Protein AF-A0A0F9AZZ6-F1 (afdb_monomer_lite)

Structure (mmCIF, N/CA/C/O backbone):
data_AF-A0A0F9AZZ6-F1
#
_entry.id   AF-A0A0F9AZZ6-F1
#
loop_
_atom_site.group_PDB
_atom_site.id
_atom_site.type_symbol
_atom_site.label_atom_id
_atom_site.label_alt_id
_atom_site.label_comp_id
_atom_site.label_asym_id
_atom_site.label_entity_id
_atom_site.label_seq_id
_atom_site.pdbx_PDB_ins_code
_atom_site.Cartn_x
_atom_site.Cartn_y
_atom_site.Cartn_z
_atom_site.occupancy
_atom_site.B_iso_or_equiv
_atom_site.auth_seq_id
_atom_site.auth_comp_id
_atom_site.auth_asym_id
_atom_site.auth_atom_id
_atom_site.pdbx_PDB_model_num
ATOM 1 N N . MET A 1 1 ? 10.909 0.309 2.403 1.00 56.78 1 MET A N 1
ATOM 2 C CA . MET A 1 1 ? 9.943 0.218 3.517 1.00 56.78 1 MET A CA 1
ATOM 3 C C . MET A 1 1 ? 9.327 -1.173 3.507 1.00 56.78 1 MET A C 1
ATOM 5 O O . MET A 1 1 ? 9.028 -1.658 2.425 1.00 56.78 1 MET A O 1
ATOM 9 N N . LEU A 1 2 ? 9.178 -1.819 4.664 1.00 63.09 2 LEU A N 1
ATOM 10 C CA . LEU A 1 2 ? 8.415 -3.065 4.788 1.00 63.09 2 LEU A CA 1
ATOM 11 C C . LEU A 1 2 ? 7.014 -2.685 5.274 1.00 63.09 2 LEU A C 1
ATOM 13 O O . LEU A 1 2 ? 6.878 -2.230 6.409 1.00 63.09 2 LEU A O 1
ATOM 17 N N . LEU A 1 3 ? 5.999 -2.809 4.415 1.00 69.12 3 LEU A N 1
ATOM 18 C CA . LEU A 1 3 ? 4.610 -2.730 4.870 1.00 69.12 3 LEU A CA 1
ATOM 19 C C . LEU A 1 3 ? 4.361 -3.901 5.827 1.00 69.12 3 LEU A C 1
ATOM 21 O O . LEU A 1 3 ? 4.857 -5.009 5.620 1.00 69.12 3 LEU A O 1
ATOM 25 N N . GLN A 1 4 ? 3.668 -3.618 6.922 1.00 74.19 4 GLN A N 1
ATOM 26 C CA . GLN A 1 4 ? 3.384 -4.560 7.998 1.00 74.19 4 GLN A CA 1
ATOM 27 C C . GLN A 1 4 ? 1.886 -4.849 8.025 1.00 74.19 4 GLN A C 1
ATOM 29 O O . GLN A 1 4 ? 1.098 -4.145 7.400 1.00 74.19 4 GLN A O 1
ATOM 34 N N . ASN A 1 5 ? 1.489 -5.866 8.788 1.00 66.50 5 ASN A N 1
ATOM 35 C CA . ASN A 1 5 ? 0.085 -6.203 8.987 1.00 66.50 5 ASN A CA 1
ATOM 36 C C . ASN A 1 5 ? -0.585 -5.135 9.881 1.00 66.50 5 ASN A C 1
ATOM 38 O O . ASN A 1 5 ? -0.626 -5.258 11.106 1.00 66.50 5 ASN A O 1
ATOM 42 N N . LYS A 1 6 ? -0.989 -4.022 9.265 1.00 79.12 6 LYS A N 1
ATOM 43 C CA . LYS A 1 6 ? -1.621 -2.844 9.870 1.00 79.12 6 LYS A CA 1
ATOM 44 C C . LYS A 1 6 ? -2.712 -2.321 8.936 1.00 79.12 6 LYS A C 1
ATOM 46 O O . LYS A 1 6 ? -2.710 -2.624 7.746 1.00 79.12 6 LYS A O 1
ATOM 51 N N . ILE A 1 7 ? -3.620 -1.530 9.502 1.00 81.94 7 ILE A N 1
ATOM 52 C CA . ILE A 1 7 ? -4.637 -0.798 8.747 1.00 81.94 7 ILE A CA 1
ATOM 53 C C . ILE A 1 7 ? -4.029 0.534 8.307 1.00 81.94 7 ILE A C 1
ATOM 55 O O . ILE A 1 7 ? -3.500 1.282 9.131 1.00 81.94 7 ILE A O 1
ATOM 59 N N . TYR A 1 8 ? -4.103 0.804 7.012 1.00 85.38 8 TYR A N 1
ATOM 60 C CA . TYR A 1 8 ? -3.608 2.002 6.353 1.00 85.38 8 TYR A CA 1
ATOM 61 C C . TYR A 1 8 ? -4.777 2.898 5.935 1.00 85.38 8 TYR A C 1
ATOM 63 O O . TYR A 1 8 ? -5.851 2.406 5.591 1.00 85.38 8 TYR A O 1
ATOM 71 N N . THR A 1 9 ? -4.580 4.213 5.965 1.00 85.56 9 THR A N 1
ATOM 72 C CA . THR A 1 9 ? -5.522 5.184 5.392 1.00 85.56 9 THR A CA 1
ATOM 73 C C . THR A 1 9 ? -5.036 5.624 4.019 1.00 85.56 9 THR A C 1
ATOM 75 O O . THR A 1 9 ? -3.841 5.546 3.730 1.00 85.56 9 THR A O 1
ATOM 78 N N . ASP A 1 10 ? -5.952 6.116 3.186 1.00 81.69 10 ASP A N 1
ATOM 79 C CA . ASP A 1 10 ? -5.613 6.692 1.882 1.00 81.69 10 ASP A CA 1
ATOM 80 C C . ASP A 1 10 ? -4.558 7.810 2.020 1.00 81.69 10 ASP A C 1
ATOM 82 O O . ASP A 1 10 ? -3.533 7.775 1.343 1.00 81.69 10 ASP A O 1
ATOM 86 N N . GLU A 1 11 ? -4.740 8.720 2.986 1.00 85.69 11 GLU A N 1
ATOM 87 C CA . GLU A 1 11 ? -3.797 9.809 3.301 1.00 85.69 11 GLU A CA 1
ATOM 88 C C . GLU A 1 11 ? -2.394 9.297 3.649 1.00 85.69 11 GLU A C 1
ATOM 90 O O . GLU A 1 11 ? -1.396 9.810 3.148 1.00 85.69 11 GLU A O 1
ATOM 95 N N . PHE A 1 12 ? -2.301 8.247 4.472 1.00 86.62 12 PHE A N 1
ATOM 96 C CA . PHE A 1 12 ? -1.010 7.673 4.838 1.00 86.62 12 PHE A CA 1
ATOM 97 C C . PHE A 1 12 ? -0.297 7.106 3.610 1.00 86.62 12 PHE A C 1
ATOM 99 O O . PHE A 1 12 ? 0.907 7.276 3.478 1.00 86.62 12 PHE A O 1
ATOM 106 N N . LEU A 1 13 ? -1.014 6.451 2.692 1.00 86.81 13 LEU A N 1
ATOM 107 C CA . LEU A 1 13 ? -0.415 5.910 1.469 1.00 86.81 13 LEU A CA 1
ATOM 108 C C . LEU A 1 13 ? 0.128 7.021 0.554 1.00 86.81 13 LEU A C 1
ATOM 110 O O . LEU A 1 13 ? 1.208 6.852 -0.024 1.00 86.81 13 LEU A O 1
ATOM 114 N N . GLU A 1 14 ? -0.543 8.172 0.485 1.00 85.50 14 GLU A N 1
ATOM 115 C CA . GLU A 1 14 ? -0.050 9.338 -0.257 1.00 85.50 14 GLU A CA 1
ATOM 116 C C . GLU A 1 14 ? 1.283 9.869 0.298 1.00 85.50 14 GLU A C 1
ATOM 118 O O . GLU A 1 14 ? 2.171 10.205 -0.492 1.00 85.50 14 GLU A O 1
ATOM 123 N N . GLU A 1 15 ? 1.491 9.851 1.622 1.00 87.12 15 GLU A N 1
ATOM 124 C CA . GLU A 1 15 ? 2.781 10.215 2.242 1.00 87.12 15 GLU A CA 1
ATOM 125 C C . GLU A 1 15 ? 3.941 9.317 1.765 1.00 87.12 15 GLU A C 1
ATOM 127 O O . GLU A 1 15 ? 5.095 9.753 1.707 1.00 87.12 15 GLU A O 1
ATOM 132 N N . PHE A 1 16 ? 3.652 8.078 1.345 1.00 83.06 16 PHE A N 1
ATOM 133 C CA . PHE A 1 16 ? 4.639 7.157 0.762 1.00 83.06 16 PHE A CA 1
ATOM 134 C C . PHE A 1 16 ? 4.754 7.253 -0.758 1.00 83.06 16 PHE A C 1
ATOM 136 O O . PHE A 1 16 ? 5.437 6.429 -1.368 1.00 83.06 16 PHE A O 1
ATOM 143 N N . ASN A 1 17 ? 4.142 8.263 -1.380 1.00 87.75 17 ASN A N 1
ATOM 144 C CA . ASN A 1 17 ? 4.026 8.392 -2.833 1.00 87.75 17 ASN A CA 1
ATOM 145 C C . ASN A 1 17 ? 3.333 7.187 -3.487 1.00 87.75 17 ASN A C 1
ATOM 147 O O . ASN A 1 17 ? 3.607 6.875 -4.648 1.00 87.75 17 ASN A O 1
ATOM 151 N N . LEU A 1 18 ? 2.460 6.498 -2.750 1.00 88.94 18 LEU A N 1
ATOM 152 C CA . LEU A 1 18 ? 1.625 5.442 -3.298 1.00 88.94 18 LEU A CA 1
ATOM 153 C C . LEU A 1 18 ? 0.339 6.064 -3.826 1.00 88.94 18 LEU A C 1
ATOM 155 O O . LEU A 1 18 ? -0.383 6.736 -3.096 1.00 88.94 18 LEU A O 1
ATOM 159 N N . LYS A 1 19 ? 0.049 5.833 -5.104 1.00 89.38 19 LYS A N 1
ATOM 160 C CA . LYS A 1 19 ? -1.152 6.353 -5.766 1.00 89.38 19 LYS A CA 1
ATOM 161 C C . LYS A 1 19 ? -2.046 5.212 -6.201 1.00 89.38 19 LYS A C 1
ATOM 163 O O . LYS A 1 19 ? -1.539 4.213 -6.708 1.00 89.38 19 LYS A O 1
ATOM 168 N N . LEU A 1 20 ? -3.356 5.376 -6.030 1.00 89.06 20 LEU A N 1
ATOM 169 C CA . LEU A 1 20 ? -4.336 4.405 -6.502 1.00 89.06 20 LEU A CA 1
ATOM 170 C C . LEU A 1 20 ? -4.198 4.236 -8.022 1.00 89.06 20 LEU A C 1
ATOM 172 O O . LEU A 1 20 ? -4.237 5.207 -8.775 1.00 89.06 20 LEU A O 1
ATOM 176 N N . TYR A 1 21 ? -4.010 2.995 -8.453 1.00 85.25 21 TYR A N 1
ATOM 177 C CA . TYR A 1 21 ? -3.799 2.612 -9.846 1.00 85.25 21 TYR A CA 1
ATOM 178 C C . TYR A 1 21 ? -4.995 1.861 -10.417 1.00 85.25 21 TYR A C 1
ATOM 180 O O . TYR A 1 21 ? -5.421 2.146 -11.533 1.00 85.25 21 TYR A O 1
ATOM 188 N N . ALA A 1 22 ? -5.538 0.911 -9.657 1.00 82.88 22 ALA A N 1
ATOM 189 C CA . ALA A 1 22 ? -6.692 0.129 -10.069 1.00 82.88 22 ALA A CA 1
ATOM 190 C C . ALA A 1 22 ? -7.504 -0.321 -8.855 1.00 82.88 22 ALA A C 1
ATOM 192 O O . ALA A 1 22 ? -6.956 -0.537 -7.775 1.00 82.88 22 ALA A O 1
ATOM 193 N N . VAL A 1 23 ? -8.802 -0.498 -9.071 1.00 82.06 23 VAL A N 1
ATOM 194 C CA . VAL A 1 23 ? -9.705 -1.204 -8.163 1.00 82.06 23 VAL A CA 1
ATOM 195 C C . VAL A 1 23 ? -10.180 -2.425 -8.939 1.00 82.06 23 VAL A C 1
ATOM 197 O O . VAL A 1 23 ? -10.727 -2.265 -10.032 1.00 82.06 23 VAL A O 1
ATOM 200 N N . ASP A 1 24 ? -9.874 -3.630 -8.454 1.00 69.62 24 ASP A N 1
ATOM 201 C CA . ASP A 1 24 ? -10.236 -4.854 -9.172 1.00 69.62 24 ASP A CA 1
ATOM 202 C C . ASP A 1 24 ? -11.658 -5.285 -8.791 1.00 69.62 24 ASP A C 1
ATOM 204 O O . ASP A 1 24 ? -11.983 -5.557 -7.630 1.00 69.62 24 ASP A O 1
ATOM 208 N N . GLY A 1 25 ? -12.523 -5.252 -9.801 1.00 60.56 25 GLY A N 1
ATOM 209 C CA . GLY A 1 25 ? -13.958 -5.004 -9.676 1.00 60.56 25 GLY A CA 1
ATOM 210 C C . GLY A 1 25 ? -14.826 -6.247 -9.552 1.00 60.56 25 GLY A C 1
ATOM 211 O O . GLY A 1 25 ? -15.861 -6.321 -10.209 1.00 60.56 25 GLY A O 1
ATOM 212 N N . LEU A 1 26 ? -14.445 -7.219 -8.725 1.00 61.06 26 LEU A N 1
ATOM 213 C CA . LEU A 1 26 ? -15.419 -8.236 -8.311 1.00 61.06 26 LEU A CA 1
ATOM 214 C C . LEU A 1 26 ? -16.257 -7.762 -7.117 1.00 61.06 26 LEU A C 1
ATOM 216 O O . LEU A 1 26 ? -17.442 -8.075 -7.089 1.00 61.06 26 LEU A O 1
ATOM 220 N N . GLU A 1 27 ? -15.701 -6.940 -6.211 1.00 59.75 27 GLU A N 1
ATOM 221 C CA . GLU A 1 27 ? -16.429 -6.393 -5.045 1.00 59.75 27 GLU A CA 1
ATOM 222 C C . GLU A 1 27 ? -15.912 -5.014 -4.543 1.00 59.75 27 GLU A C 1
ATOM 224 O O . GLU A 1 27 ? -16.209 -4.633 -3.419 1.00 59.75 27 GLU A O 1
ATOM 229 N N . ASP A 1 28 ? -15.104 -4.262 -5.310 1.00 64.31 28 ASP A N 1
ATOM 230 C CA . ASP A 1 28 ? -14.402 -3.029 -4.848 1.00 64.31 28 ASP A CA 1
ATOM 231 C C . ASP A 1 28 ? -13.470 -3.224 -3.629 1.00 64.31 28 ASP A C 1
ATOM 233 O O . ASP A 1 28 ? -12.912 -2.276 -3.073 1.00 64.31 28 ASP A O 1
ATOM 237 N N . VAL A 1 29 ? -13.252 -4.477 -3.228 1.00 76.56 29 VAL A N 1
ATOM 238 C CA . VAL A 1 29 ? -12.452 -4.841 -2.058 1.00 76.56 29 VAL A CA 1
ATOM 239 C C . VAL A 1 29 ? -10.958 -4.755 -2.363 1.00 76.56 29 VAL A C 1
ATOM 241 O O . VAL A 1 29 ? -10.185 -4.389 -1.489 1.00 76.56 29 VAL A O 1
ATOM 244 N N . ASN A 1 30 ? -10.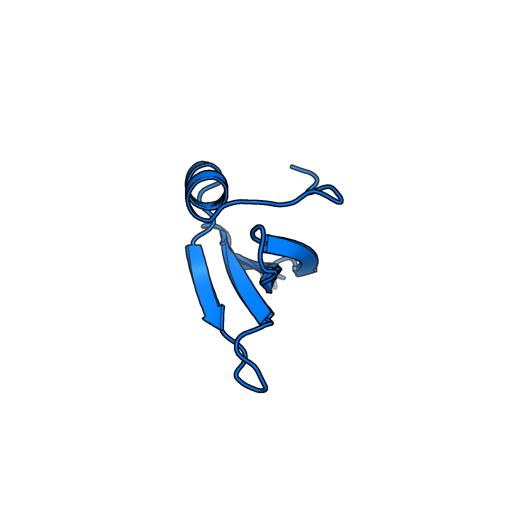520 -5.045 -3.589 1.00 85.62 30 ASN A N 1
ATOM 245 C CA . ASN A 1 30 ? -9.097 -5.073 -3.929 1.00 85.62 30 ASN A CA 1
ATOM 246 C C . ASN A 1 30 ? -8.647 -3.750 -4.552 1.00 85.62 30 ASN A C 1
ATOM 248 O O . ASN A 1 30 ? -9.067 -3.397 -5.653 1.00 85.62 30 ASN A O 1
ATOM 252 N N . MET A 1 31 ? -7.740 -3.049 -3.875 1.00 89.12 31 MET A N 1
ATOM 253 C CA . MET A 1 31 ? -7.173 -1.781 -4.326 1.00 89.12 31 MET A CA 1
ATOM 254 C C . MET A 1 31 ? -5.679 -1.929 -4.593 1.00 89.12 31 MET A C 1
ATOM 256 O O . MET A 1 31 ? -4.916 -2.395 -3.750 1.00 89.12 31 MET A O 1
ATOM 260 N N . VAL A 1 32 ? -5.245 -1.507 -5.773 1.00 89.81 32 VAL A N 1
ATOM 261 C CA . VAL A 1 32 ? -3.850 -1.568 -6.202 1.00 89.81 32 VAL A CA 1
ATOM 262 C C . VAL A 1 32 ? -3.277 -0.164 -6.191 1.00 89.81 32 VAL A C 1
ATOM 264 O O . VAL A 1 32 ? -3.785 0.716 -6.884 1.00 89.81 32 VAL A O 1
ATOM 267 N N . TYR A 1 33 ? -2.191 0.036 -5.453 1.00 90.62 33 TYR A N 1
ATOM 268 C CA . TYR A 1 33 ? -1.433 1.282 -5.435 1.00 90.62 33 TYR A CA 1
ATOM 269 C C . TYR A 1 33 ? -0.086 1.104 -6.117 1.00 90.62 33 TYR A C 1
ATOM 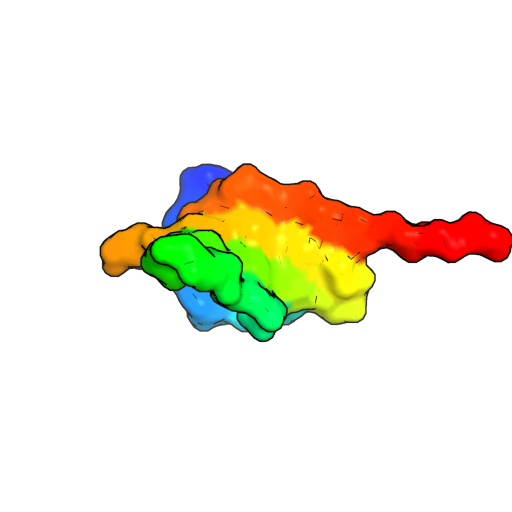271 O O . TYR A 1 33 ? 0.498 0.021 -6.080 1.00 90.62 33 TYR A O 1
ATOM 279 N N . THR A 1 34 ? 0.441 2.178 -6.698 1.00 91.44 34 THR A N 1
ATOM 280 C CA . THR A 1 34 ? 1.769 2.179 -7.315 1.00 91.44 34 THR A CA 1
ATOM 281 C C . THR A 1 34 ? 2.654 3.269 -6.762 1.00 91.44 34 THR A C 1
ATOM 283 O O . TH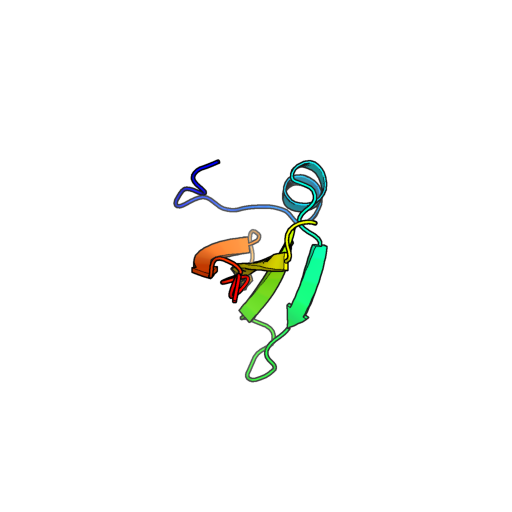R A 1 34 ? 2.182 4.382 -6.534 1.00 91.44 34 THR A O 1
ATOM 286 N N . ASP A 1 35 ? 3.944 2.974 -6.634 1.00 90.69 35 ASP A N 1
ATOM 287 C CA . ASP A 1 35 ? 4.958 4.001 -6.413 1.00 90.69 35 ASP A CA 1
ATOM 288 C C . ASP A 1 35 ? 5.476 4.597 -7.734 1.00 90.69 35 ASP A C 1
ATOM 290 O O . ASP A 1 35 ? 5.190 4.120 -8.836 1.00 90.69 35 ASP A O 1
ATOM 294 N N . ASN A 1 36 ? 6.305 5.635 -7.622 1.00 88.31 36 ASN A N 1
ATOM 295 C CA . ASN A 1 36 ? 6.938 6.298 -8.767 1.00 88.31 36 ASN A CA 1
ATOM 296 C C . ASN A 1 36 ? 7.949 5.408 -9.527 1.00 88.31 36 ASN A C 1
ATOM 298 O O . ASN A 1 36 ? 8.419 5.800 -10.592 1.00 88.31 36 ASN A O 1
ATOM 302 N N . MET A 1 37 ? 8.309 4.233 -8.998 1.00 87.00 37 MET A N 1
ATOM 303 C CA . MET A 1 37 ? 9.167 3.244 -9.668 1.00 87.00 37 MET A CA 1
ATOM 304 C C . MET A 1 37 ? 8.341 2.185 -10.421 1.00 87.00 37 MET A C 1
ATOM 306 O O . MET A 1 37 ? 8.903 1.292 -11.063 1.00 87.00 37 MET A O 1
ATOM 310 N N . GLY A 1 38 ? 7.010 2.277 -10.358 1.00 85.62 38 GLY A N 1
ATOM 311 C CA . GLY A 1 38 ? 6.072 1.339 -10.964 1.00 85.62 38 GLY A CA 1
ATOM 312 C C . GLY A 1 38 ? 5.891 0.046 -10.171 1.00 85.62 38 GLY A C 1
ATOM 313 O O . GLY A 1 38 ? 5.324 -0.907 -10.707 1.00 85.62 38 GLY A O 1
ATOM 314 N N . ASN A 1 39 ? 6.380 -0.034 -8.928 1.00 88.88 39 ASN A N 1
ATOM 315 C CA . ASN A 1 39 ? 6.075 -1.177 -8.074 1.00 88.88 39 ASN A CA 1
ATOM 316 C C . ASN A 1 39 ? 4.604 -1.126 -7.659 1.00 88.88 39 ASN A C 1
ATOM 318 O O . ASN A 1 39 ? 4.071 -0.041 -7.429 1.00 88.88 39 ASN A O 1
ATOM 322 N N . ARG A 1 40 ? 3.965 -2.291 -7.541 1.00 90.19 40 ARG A N 1
ATOM 323 C CA . ARG A 1 40 ? 2.545 -2.415 -7.197 1.00 90.19 40 ARG A CA 1
ATOM 324 C C . ARG A 1 40 ? 2.368 -2.968 -5.792 1.00 90.19 40 ARG A C 1
ATOM 326 O O . ARG A 1 40 ? 3.089 -3.866 -5.356 1.00 90.19 40 ARG A O 1
ATOM 333 N N . TYR A 1 41 ? 1.373 -2.435 -5.106 1.00 89.94 41 TYR A N 1
ATOM 334 C CA . TYR A 1 41 ? 1.015 -2.764 -3.741 1.00 89.94 41 TYR A CA 1
ATOM 335 C C . TYR A 1 41 ? -0.472 -3.080 -3.708 1.00 89.94 41 TYR A C 1
ATOM 337 O O . TYR A 1 41 ? -1.294 -2.210 -3.987 1.00 89.94 41 TYR A O 1
ATOM 345 N N . ASN A 1 42 ? -0.803 -4.323 -3.385 1.00 89.12 42 ASN A N 1
ATOM 346 C CA . ASN A 1 42 ? -2.179 -4.790 -3.335 1.00 89.12 42 ASN A CA 1
ATOM 347 C C . ASN A 1 42 ? -2.692 -4.651 -1.903 1.00 89.12 42 ASN A C 1
ATOM 349 O O . ASN A 1 42 ? -2.056 -5.120 -0.951 1.00 89.12 42 ASN A O 1
ATOM 353 N N . PHE A 1 43 ? -3.846 -4.015 -1.773 1.00 90.19 43 PHE A N 1
ATOM 354 C CA . PHE A 1 43 ? -4.551 -3.789 -0.526 1.00 90.19 43 PHE A CA 1
ATOM 355 C C . PHE A 1 43 ? -5.976 -4.318 -0.616 1.00 90.19 43 PHE A C 1
ATOM 357 O O . PHE A 1 43 ? -6.565 -4.364 -1.692 1.00 90.19 43 PHE A O 1
ATOM 364 N N . VAL A 1 44 ? -6.530 -4.657 0.541 1.00 88.88 44 VAL A N 1
ATOM 365 C CA . VAL A 1 44 ? -7.943 -4.976 0.726 1.00 88.88 44 VAL A CA 1
ATOM 366 C C . VAL A 1 44 ? -8.612 -3.854 1.517 1.00 88.88 44 VAL A C 1
ATOM 368 O O . VAL A 1 44 ? -8.104 -3.460 2.568 1.00 88.88 44 VAL A O 1
ATOM 371 N N . ARG A 1 45 ? -9.723 -3.314 1.008 1.00 86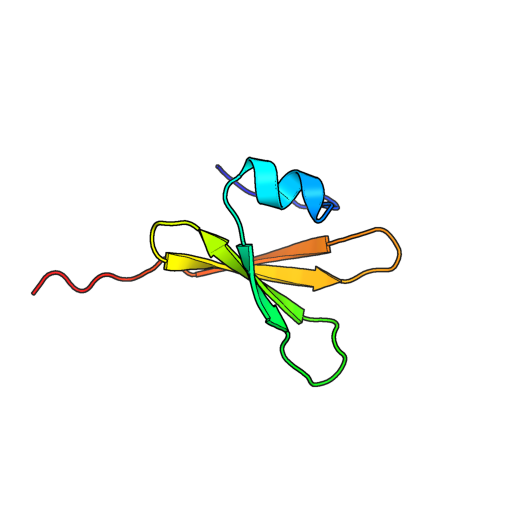.62 45 ARG A N 1
ATOM 372 C CA . ARG A 1 45 ? -10.561 -2.317 1.678 1.00 86.62 45 ARG A CA 1
ATOM 373 C C . ARG A 1 45 ? -11.472 -3.007 2.687 1.00 86.62 45 ARG A C 1
ATOM 375 O O . ARG A 1 45 ? -12.286 -3.848 2.336 1.00 86.62 45 ARG A O 1
ATOM 382 N N . GLU A 1 46 ? -11.343 -2.589 3.935 1.00 85.62 46 GLU A N 1
ATOM 383 C CA . GLU A 1 46 ? -12.151 -2.992 5.084 1.00 85.62 46 GLU A CA 1
ATOM 384 C C . GLU A 1 46 ? -12.877 -1.764 5.651 1.00 85.62 46 GLU A C 1
ATOM 386 O O . GLU A 1 46 ? -12.506 -0.623 5.360 1.00 85.62 46 GLU A O 1
ATOM 391 N N . GLU A 1 47 ? -13.856 -1.964 6.542 1.00 83.44 47 GLU A N 1
ATOM 392 C CA . GLU A 1 47 ? -14.597 -0.862 7.194 1.00 83.44 47 GLU A CA 1
ATOM 393 C C . GLU A 1 47 ? -13.683 0.203 7.823 1.00 83.44 47 GLU A C 1
ATOM 395 O O . GLU A 1 47 ? -14.035 1.379 7.897 1.00 83.44 47 GLU A O 1
ATOM 400 N N . LYS A 1 48 ? -12.505 -0.211 8.299 1.00 83.12 48 LYS A N 1
ATOM 401 C CA . LYS A 1 48 ? -11.576 0.639 9.051 1.00 83.12 48 LYS A CA 1
ATOM 402 C C . LYS A 1 48 ? -10.437 1.222 8.211 1.00 83.12 48 LYS A C 1
ATOM 404 O O . LYS A 1 48 ? -9.679 2.028 8.744 1.00 83.12 48 LYS A O 1
ATOM 409 N N . GLY A 1 49 ? -10.287 0.821 6.946 1.00 88.69 49 GLY A N 1
ATOM 410 C CA . GLY A 1 49 ? -9.195 1.272 6.077 1.00 88.69 49 GLY A CA 1
ATOM 411 C C . GLY A 1 49 ? -8.679 0.178 5.144 1.00 88.69 49 GLY A C 1
ATOM 412 O O . GLY A 1 49 ? -9.443 -0.648 4.662 1.00 88.69 49 GLY A O 1
ATOM 413 N N . LEU A 1 50 ? -7.376 0.186 4.872 1.00 89.38 50 LEU A N 1
ATOM 414 C CA . LEU A 1 50 ? -6.723 -0.679 3.893 1.00 89.38 50 LEU A CA 1
ATOM 415 C C . LEU A 1 50 ? -5.767 -1.661 4.562 1.00 89.38 50 LEU A C 1
ATOM 417 O O . LEU A 1 50 ? -4.889 -1.259 5.322 1.00 89.38 50 LEU A O 1
ATOM 421 N N . ILE A 1 51 ? -5.897 -2.945 4.252 1.00 88.94 51 ILE A N 1
ATOM 422 C CA . ILE A 1 51 ? -4.990 -3.994 4.720 1.00 88.94 51 ILE A CA 1
ATOM 423 C C . ILE A 1 51 ? -4.037 -4.356 3.592 1.00 88.94 51 ILE A C 1
ATOM 425 O O . ILE A 1 51 ? -4.469 -4.715 2.502 1.00 88.94 51 ILE A O 1
ATOM 429 N N . PHE A 1 52 ? -2.732 -4.275 3.848 1.00 88.50 52 PHE A N 1
ATOM 430 C CA . PHE A 1 52 ? -1.725 -4.706 2.883 1.00 88.50 52 PHE A CA 1
ATOM 431 C C . PHE A 1 52 ? -1.754 -6.229 2.706 1.00 88.50 52 PHE A C 1
ATOM 433 O O . PHE A 1 52 ? -1.641 -6.970 3.682 1.00 88.50 52 PHE A O 1
ATOM 440 N N . VAL A 1 53 ? -1.849 -6.683 1.456 1.00 88.06 53 VAL A N 1
ATOM 441 C CA . VAL A 1 53 ? -1.907 -8.109 1.105 1.00 88.06 53 VAL A CA 1
ATOM 442 C C . VAL A 1 53 ? -0.603 -8.571 0.475 1.00 88.06 53 VAL A C 1
ATOM 444 O O . VAL A 1 53 ? -0.002 -9.550 0.919 1.00 88.06 53 VAL A O 1
ATOM 447 N N . SER A 1 54 ? -0.149 -7.884 -0.573 1.00 87.31 54 SER A N 1
ATOM 448 C CA . SER A 1 54 ? 1.020 -8.322 -1.332 1.00 87.31 54 SER A CA 1
ATOM 449 C C . SER A 1 54 ? 1.714 -7.184 -2.065 1.00 87.31 54 SER A C 1
ATOM 451 O O . SER A 1 54 ? 1.133 -6.139 -2.348 1.00 87.31 54 SER A O 1
ATOM 453 N N . PHE A 1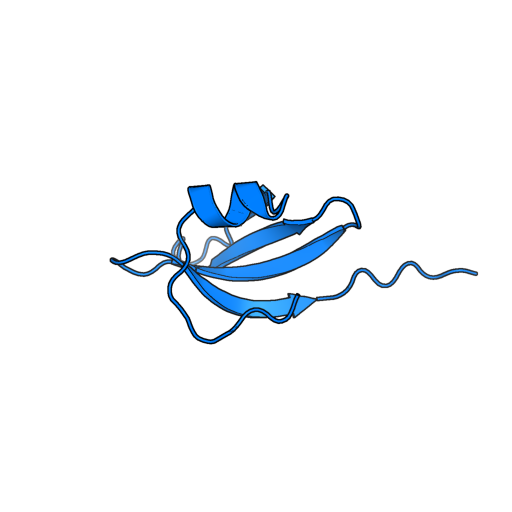 55 ? 2.974 -7.422 -2.416 1.00 87.50 55 PHE A N 1
ATOM 454 C CA . PHE A 1 55 ? 3.815 -6.490 -3.152 1.00 87.50 55 PHE A CA 1
ATOM 455 C C . PHE A 1 55 ? 4.364 -7.154 -4.412 1.00 87.50 55 PHE A C 1
ATOM 457 O O . PHE A 1 55 ? 4.946 -8.240 -4.351 1.00 87.50 55 PHE A O 1
ATOM 464 N N . GLU A 1 56 ? 4.237 -6.461 -5.536 1.00 87.56 56 GLU A N 1
ATOM 465 C CA . GLU A 1 56 ? 4.807 -6.852 -6.816 1.00 87.56 56 GLU A CA 1
ATOM 466 C C . GLU A 1 56 ? 5.845 -5.818 -7.235 1.00 87.56 56 GLU A C 1
ATOM 468 O O . GLU A 1 56 ? 5.541 -4.673 -7.582 1.00 87.56 56 GLU A O 1
ATOM 473 N N . LYS A 1 57 ? 7.111 -6.233 -7.213 1.00 85.81 57 LYS A N 1
ATOM 474 C CA . LYS A 1 57 ? 8.198 -5.385 -7.684 1.00 85.81 57 LYS A CA 1
ATOM 475 C C . LYS A 1 57 ? 8.112 -5.237 -9.198 1.00 85.81 57 LYS A C 1
ATOM 477 O O . LYS A 1 57 ? 8.024 -6.242 -9.908 1.00 85.81 57 LYS A O 1
ATOM 482 N N . ASN A 1 58 ? 8.248 -4.008 -9.683 1.00 80.56 58 ASN A N 1
ATOM 483 C CA . ASN A 1 58 ? 8.458 -3.765 -11.097 1.00 80.56 58 ASN A CA 1
ATOM 484 C C . ASN A 1 58 ? 9.751 -4.468 -11.528 1.00 80.56 58 ASN A C 1
ATOM 486 O O . ASN A 1 58 ? 10.854 -4.115 -11.095 1.00 80.56 58 ASN A O 1
ATOM 490 N N . LYS A 1 59 ? 9.619 -5.503 -12.356 1.00 69.50 59 LYS A N 1
ATOM 491 C CA . LYS A 1 59 ? 10.757 -6.147 -13.003 1.00 69.50 59 LYS A CA 1
ATOM 492 C C . LYS A 1 59 ? 11.049 -5.353 -14.265 1.00 69.50 59 LYS A C 1
ATOM 494 O O . LYS A 1 59 ? 10.622 -5.730 -15.351 1.00 69.50 59 LYS A O 1
ATOM 499 N N . VAL A 1 60 ? 11.763 -4.239 -14.115 1.00 61.50 60 VAL A N 1
ATOM 500 C CA . VAL A 1 60 ? 12.402 -3.608 -15.269 1.00 61.50 60 VAL A CA 1
ATOM 501 C C . VAL A 1 60 ? 13.390 -4.640 -15.812 1.00 61.50 60 VAL A C 1
ATOM 503 O O . VAL A 1 60 ? 14.426 -4.892 -15.199 1.00 61.50 60 VAL A O 1
ATOM 506 N N . ASN A 1 61 ? 13.026 -5.306 -16.909 1.00 49.47 61 ASN A N 1
ATOM 507 C CA . ASN A 1 61 ? 13.951 -6.146 -17.656 1.00 49.47 61 ASN A CA 1
ATOM 508 C C . ASN A 1 61 ? 14.989 -5.209 -18.267 1.00 49.47 61 ASN A C 1
ATOM 510 O O . ASN A 1 61 ? 14.718 -4.529 -19.255 1.00 49.47 61 ASN A O 1
ATOM 514 N N . ILE A 1 62 ? 16.152 -5.130 -17.632 1.00 51.28 62 ILE A N 1
ATOM 515 C CA . ILE A 1 62 ? 17.334 -4.530 -18.235 1.00 51.28 62 ILE A CA 1
ATOM 516 C C . ILE A 1 62 ? 17.861 -5.605 -19.193 1.00 51.28 62 ILE A C 1
ATOM 518 O O . ILE A 1 62 ? 18.387 -6.620 -18.735 1.00 51.28 62 ILE A O 1
ATOM 522 N N . PHE A 1 63 ? 17.576 -5.441 -20.486 1.00 52.19 63 PHE A N 1
ATOM 523 C CA . PHE A 1 63 ? 18.156 -6.243 -21.567 1.00 52.19 63 PHE A CA 1
ATOM 524 C C . PHE A 1 63 ? 19.522 -5.684 -21.961 1.00 52.19 63 PHE A C 1
ATOM 526 O O . PHE A 1 63 ? 19.669 -4.439 -21.929 1.00 52.19 63 PHE A O 1
#

Sequence (63 aa):
MLLQNKIYTDEFLEEFNLKLYAVDGLEDVNMVYTDNMGNRYNFVREEKGLIFVSFEKNKVNIF

Seco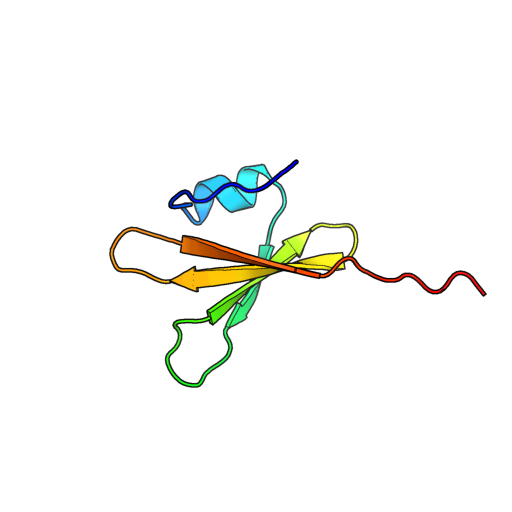ndary structure (DSSP, 8-state):
----SSEE-HHHHHHTT-EEEEEETTSS-EEEEE-TT--EEEEEEETTEEEEEEEE-------

pLDDT: mean 80.73, std 11.41, range [49.47, 91.44]

Radius of gyration: 11.98 Å; chains: 1; bounding box: 35×18×31 Å

Foldseek 3Di:
DDDDFDFDAPVRCVVVQWDFDDQDPPPSQWTWTAHPQGKIWIWGQDPRHTGTDDIGDPPPPPD

Organism: NCBI:txid412755